Protein AF-A0A329RQ04-F1 (afdb_monomer)

pLDDT: mean 81.31, std 14.73, range [37.09, 96.94]

Secondary structure (DSSP, 8-state):
--HHHHHHHHHHHHHHS-TTSPSSEEEEE---GGG--HHHHHHHHHTTEEEEEPPS-HHHH-HIIIIIHHHHHHHHHHHHHHHHHH-TTT-----HHHHHHHHHHHHHHT-THHHHHHHHHHTTTTTT-HHHHHHHHHHHHHHHHHHHTTSS--

Mean predicted aligned error: 9.21 Å

Structure (mmCIF, N/CA/C/O backbone):
data_AF-A0A329RQ04-F1
#
_entry.id   AF-A0A329RQ04-F1
#
loop_
_atom_site.group_PDB
_atom_site.id
_atom_site.type_symbol
_atom_site.label_atom_id
_atom_site.label_alt_id
_atom_site.label_comp_id
_atom_site.label_asym_id
_atom_site.label_entity_id
_atom_site.label_seq_id
_atom_site.pdbx_PDB_ins_code
_atom_site.Cartn_x
_atom_site.Cartn_y
_atom_site.Cartn_z
_atom_site.occupancy
_atom_site.B_iso_or_equiv
_atom_site.auth_seq_id
_atom_site.auth_comp_id
_atom_site.auth_asym_id
_atom_site.auth_atom_id
_atom_site.pdbx_PDB_model_num
ATOM 1 N N . MET A 1 1 ? 6.450 -11.480 2.198 1.00 73.19 1 MET A N 1
ATOM 2 C CA . MET A 1 1 ? 6.576 -10.714 3.457 1.00 73.19 1 MET A CA 1
ATOM 3 C C . MET A 1 1 ? 6.328 -11.678 4.607 1.00 73.19 1 MET A C 1
ATOM 5 O O . MET A 1 1 ? 5.395 -12.460 4.494 1.00 73.19 1 MET A O 1
ATOM 9 N N . ASN A 1 2 ? 7.174 -11.688 5.639 1.00 87.31 2 ASN A N 1
ATOM 10 C CA . ASN A 1 2 ? 6.945 -12.479 6.858 1.00 87.31 2 ASN A CA 1
ATOM 11 C C . ASN A 1 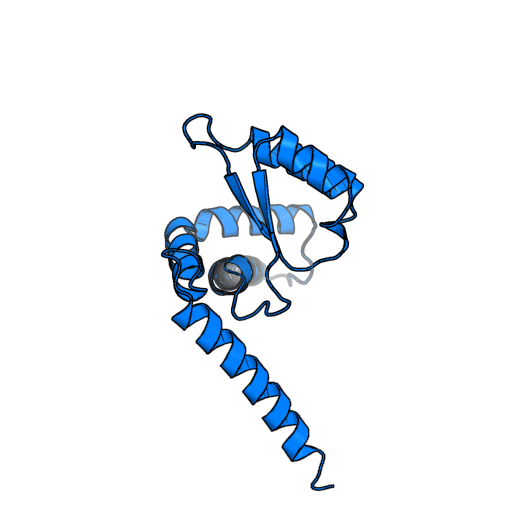2 ? 6.266 -11.602 7.931 1.00 87.31 2 ASN A C 1
ATOM 13 O O . ASN A 1 2 ? 6.105 -10.400 7.725 1.00 87.31 2 ASN A O 1
ATOM 17 N N . SER A 1 3 ? 5.875 -12.183 9.068 1.00 83.12 3 SER A N 1
ATOM 18 C CA . SER A 1 3 ? 5.146 -11.445 10.110 1.00 83.12 3 SER A CA 1
ATOM 19 C C . SER A 1 3 ? 5.955 -10.310 10.746 1.00 83.12 3 SER A C 1
ATOM 21 O O . SER A 1 3 ? 5.395 -9.247 10.969 1.00 83.12 3 SER A O 1
ATOM 23 N N . ALA A 1 4 ? 7.267 -10.475 10.954 1.00 87.44 4 ALA A N 1
ATOM 24 C CA . ALA A 1 4 ? 8.109 -9.416 11.523 1.00 87.44 4 ALA A CA 1
ATOM 25 C C . ALA A 1 4 ? 8.157 -8.171 10.620 1.00 87.44 4 ALA A C 1
ATOM 27 O O . ALA A 1 4 ? 7.925 -7.055 11.074 1.00 87.44 4 ALA A O 1
ATOM 28 N N . LEU A 1 5 ? 8.356 -8.372 9.314 1.00 90.44 5 LEU A N 1
ATOM 29 C CA . LEU A 1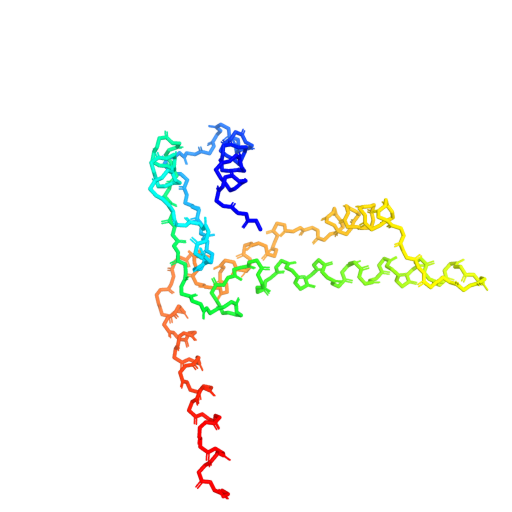 5 ? 8.322 -7.278 8.342 1.00 90.44 5 LEU A CA 1
ATOM 30 C C . LEU A 1 5 ? 6.931 -6.642 8.238 1.00 90.44 5 LEU A C 1
ATOM 32 O O . LEU A 1 5 ? 6.823 -5.444 7.991 1.00 90.44 5 LEU A O 1
ATOM 36 N N . PHE A 1 6 ? 5.863 -7.424 8.426 1.00 90.56 6 PHE A N 1
ATOM 37 C CA . PHE A 1 6 ? 4.509 -6.877 8.447 1.00 90.56 6 PHE A CA 1
ATOM 38 C C . PHE A 1 6 ? 4.253 -6.002 9.679 1.00 90.56 6 PHE A C 1
ATOM 40 O O . PHE A 1 6 ? 3.610 -4.963 9.554 1.00 90.56 6 PHE A O 1
ATOM 47 N N . GLU A 1 7 ? 4.776 -6.379 10.849 1.00 91.69 7 GLU A N 1
ATOM 48 C CA . GLU A 1 7 ? 4.700 -5.565 12.069 1.00 91.69 7 GLU A CA 1
ATOM 49 C C . GLU A 1 7 ? 5.390 -4.206 11.871 1.00 91.69 7 GLU A C 1
ATOM 51 O O . GLU A 1 7 ? 4.787 -3.163 12.139 1.00 91.69 7 GLU A O 1
ATOM 56 N N . GLU A 1 8 ? 6.611 -4.201 11.330 1.00 93.19 8 GLU A N 1
ATOM 57 C CA . GLU A 1 8 ? 7.339 -2.967 10.996 1.00 93.19 8 GLU A CA 1
ATOM 58 C C . GLU A 1 8 ? 6.573 -2.118 9.974 1.00 93.19 8 GLU A C 1
ATOM 60 O O . GLU A 1 8 ? 6.381 -0.910 10.155 1.00 93.19 8 GLU A O 1
ATOM 65 N N . TRP A 1 9 ? 6.067 -2.759 8.919 1.00 94.50 9 TRP A N 1
ATOM 66 C CA . TRP A 1 9 ? 5.268 -2.081 7.908 1.00 94.50 9 TRP A CA 1
ATOM 67 C C . TRP A 1 9 ? 3.981 -1.481 8.490 1.00 94.50 9 TRP A C 1
ATOM 69 O O . TRP A 1 9 ? 3.612 -0.370 8.113 1.00 94.50 9 TRP A O 1
ATOM 79 N N . LEU A 1 10 ? 3.311 -2.155 9.430 1.00 94.19 10 LEU A N 1
ATOM 80 C CA . LEU A 1 10 ? 2.076 -1.663 10.045 1.00 94.19 10 LEU A CA 1
ATOM 81 C C . LEU A 1 10 ? 2.324 -0.394 10.876 1.00 94.19 10 LEU A C 1
ATOM 83 O O . LEU A 1 10 ? 1.500 0.526 10.856 1.00 94.19 10 LEU A O 1
ATOM 87 N N . GLN A 1 11 ? 3.471 -0.311 11.559 1.00 95.19 11 GLN A N 1
ATOM 88 C CA . GLN A 1 11 ? 3.895 0.910 12.254 1.00 95.19 11 GLN A CA 1
ATOM 89 C C . GLN A 1 11 ? 4.146 2.048 11.266 1.00 95.19 11 GLN A C 1
ATOM 91 O O . GLN A 1 11 ? 3.610 3.146 11.442 1.00 95.19 11 GLN A O 1
ATOM 96 N N . TYR A 1 12 ? 4.908 1.774 10.205 1.00 96.12 12 TYR A N 1
ATOM 97 C CA . TYR A 1 12 ? 5.182 2.751 9.154 1.00 96.12 12 TYR A CA 1
ATOM 98 C C . TYR A 1 12 ? 3.887 3.251 8.495 1.00 96.12 12 TYR A C 1
ATOM 100 O O . TYR A 1 12 ? 3.667 4.457 8.369 1.00 96.12 12 TYR A O 1
ATOM 108 N N . PHE A 1 13 ? 2.980 2.334 8.154 1.00 95.44 13 PHE A N 1
ATOM 109 C CA . PHE A 1 13 ? 1.661 2.651 7.618 1.00 95.44 13 PHE A CA 1
ATOM 110 C C . PHE A 1 13 ? 0.902 3.592 8.556 1.00 95.44 13 PHE A C 1
ATOM 112 O O . PHE A 1 13 ? 0.455 4.656 8.124 1.00 95.44 13 PHE A O 1
ATOM 119 N N . ALA A 1 14 ? 0.812 3.258 9.846 1.00 95.38 14 ALA A N 1
ATOM 120 C CA . ALA A 1 14 ? 0.091 4.069 10.821 1.00 95.38 14 ALA A CA 1
ATOM 121 C C . ALA A 1 14 ? 0.649 5.495 10.955 1.00 95.38 14 ALA A C 1
ATOM 123 O O . ALA A 1 14 ? -0.141 6.411 11.201 1.00 95.38 14 ALA A O 1
ATOM 124 N N . GLN A 1 15 ? 1.966 5.670 10.803 1.00 94.88 15 GLN A N 1
ATOM 125 C CA . GLN A 1 15 ? 2.653 6.968 10.828 1.00 94.88 15 GLN A CA 1
ATOM 126 C C . GLN A 1 15 ? 2.476 7.760 9.524 1.00 94.88 15 GLN A C 1
ATOM 128 O O . GLN A 1 15 ? 2.429 8.987 9.555 1.00 94.88 15 GLN A O 1
ATOM 133 N N . SER A 1 16 ? 2.350 7.073 8.386 1.00 95.38 16 SER A N 1
ATOM 134 C CA . SER A 1 16 ? 2.175 7.703 7.069 1.00 95.38 16 SER A CA 1
ATOM 135 C C . SER A 1 16 ? 0.781 8.305 6.845 1.00 95.38 16 SER A C 1
ATOM 137 O O . SER A 1 16 ? 0.603 9.168 5.984 1.00 95.38 16 SER A O 1
ATOM 139 N N . VAL A 1 17 ? -0.222 7.862 7.611 1.00 94.75 17 VAL A N 1
ATOM 140 C CA . VAL A 1 17 ? -1.592 8.379 7.517 1.00 94.75 17 VAL A CA 1
ATOM 141 C C . VAL A 1 17 ? -1.673 9.765 8.158 1.00 94.75 17 VAL A C 1
ATOM 143 O O . VAL A 1 17 ? -1.297 9.950 9.315 1.00 94.75 17 VAL A O 1
ATOM 146 N N . LEU A 1 18 ? -2.220 10.733 7.413 1.00 94.56 18 LEU A N 1
ATOM 147 C CA . LEU A 1 18 ? -2.393 12.113 7.870 1.00 94.56 18 LEU A CA 1
ATOM 148 C C . LEU A 1 18 ? -3.145 12.177 9.207 1.00 94.56 18 LEU A C 1
ATOM 150 O O . LEU A 1 18 ? -4.161 11.509 9.404 1.00 94.56 18 LEU A O 1
ATOM 154 N N . THR A 1 19 ? -2.694 13.058 10.098 1.00 91.00 19 THR A N 1
ATOM 155 C CA . THR A 1 19 ? -3.286 13.260 11.433 1.00 91.00 19 THR A CA 1
ATOM 156 C C . THR A 1 19 ? -4.739 13.742 11.396 1.00 91.00 19 THR A C 1
ATOM 158 O O . THR A 1 19 ? -5.460 13.583 12.379 1.00 91.00 19 THR A O 1
ATOM 161 N N . SER A 1 20 ? -5.191 14.293 10.265 1.00 95.62 20 SER A N 1
ATOM 162 C CA . SER A 1 20 ? -6.580 14.698 10.022 1.00 95.62 20 SER A CA 1
ATOM 163 C C . SER A 1 20 ? -7.545 13.520 9.830 1.00 95.62 20 SER A C 1
ATOM 165 O O . SER A 1 20 ? -8.756 13.695 9.983 1.00 95.62 20 SER A O 1
ATOM 167 N N . VAL A 1 21 ? -7.045 12.319 9.515 1.00 95.25 21 VAL A N 1
ATOM 168 C CA . VAL A 1 21 ? -7.876 11.119 9.362 1.00 95.25 21 VAL A CA 1
ATOM 169 C C . VAL A 1 21 ? -8.284 10.607 10.742 1.00 95.25 21 VAL A C 1
ATOM 171 O O . VAL A 1 21 ? -7.450 10.246 11.575 1.00 95.25 21 VAL A O 1
ATOM 174 N N . LYS A 1 22 ? -9.597 10.559 10.993 1.00 94.94 22 LYS A N 1
ATOM 175 C CA . LYS A 1 22 ? -10.145 10.063 12.260 1.00 94.94 22 LYS A CA 1
ATOM 176 C C . LYS A 1 22 ? -9.854 8.571 12.422 1.00 94.94 22 LYS A C 1
ATOM 178 O O . LYS A 1 22 ? -10.011 7.790 11.491 1.00 94.94 22 LYS A O 1
ATOM 183 N N . ARG A 1 23 ? -9.470 8.187 13.639 1.00 93.81 23 ARG A N 1
ATOM 184 C CA . ARG A 1 23 ? -9.268 6.791 14.050 1.00 93.81 23 ARG A CA 1
ATOM 185 C C . ARG A 1 23 ? -10.533 6.253 14.749 1.00 93.81 23 ARG A C 1
ATOM 187 O O . ARG A 1 23 ? -11.221 7.055 15.385 1.00 93.81 23 ARG A O 1
ATOM 194 N N . PRO A 1 24 ? -10.819 4.936 14.704 1.00 95.25 24 PRO A N 1
ATOM 195 C CA . PRO A 1 24 ? -9.949 3.870 14.202 1.00 95.25 24 PRO A CA 1
ATOM 196 C C . PRO A 1 24 ? -9.835 3.833 12.673 1.00 95.25 24 PRO A C 1
ATOM 198 O O . PRO A 1 24 ? -10.789 4.145 11.968 1.00 95.25 24 PRO A O 1
ATOM 201 N N . LEU A 1 25 ? -8.657 3.453 12.170 1.00 95.81 25 LEU A N 1
ATOM 202 C CA . LEU A 1 25 ? -8.469 3.148 10.748 1.00 95.81 25 LEU A CA 1
ATOM 203 C C . LEU A 1 25 ? -9.017 1.751 10.461 1.00 95.81 25 LEU A C 1
ATOM 205 O O . LEU A 1 25 ? -8.843 0.858 11.283 1.00 95.81 25 LEU A O 1
ATOM 209 N N . VAL A 1 26 ? -9.619 1.539 9.294 1.00 92.88 26 VAL A N 1
ATOM 210 C CA . VAL A 1 26 ? -10.015 0.200 8.836 1.00 92.88 26 VAL A CA 1
ATOM 211 C C . VAL A 1 26 ? -9.011 -0.261 7.788 1.00 92.88 26 VAL A C 1
ATOM 213 O O . VAL A 1 26 ? -8.912 0.342 6.720 1.00 92.88 26 VAL A O 1
ATOM 216 N N . LEU A 1 27 ? -8.257 -1.315 8.099 1.00 92.19 27 LEU A N 1
ATOM 217 C CA . LEU A 1 27 ? -7.284 -1.919 7.196 1.00 92.19 27 LEU A CA 1
ATOM 218 C C . LEU A 1 27 ? -7.836 -3.248 6.677 1.00 92.19 27 LEU A C 1
ATOM 220 O O . LEU A 1 27 ? -7.998 -4.205 7.431 1.00 92.19 27 LEU A O 1
ATOM 224 N N . ILE A 1 28 ? -8.131 -3.286 5.380 1.00 88.75 28 ILE A N 1
ATOM 225 C CA . ILE A 1 28 ? -8.680 -4.459 4.700 1.00 88.75 28 ILE A CA 1
ATOM 226 C C . ILE A 1 28 ? -7.526 -5.256 4.091 1.00 88.75 28 ILE A C 1
ATOM 228 O O . ILE A 1 28 ? -6.769 -4.720 3.281 1.00 88.75 28 ILE A O 1
ATOM 232 N N . LEU A 1 29 ? -7.398 -6.522 4.477 1.00 86.00 29 LEU A N 1
ATOM 233 C CA . LEU A 1 29 ? -6.303 -7.412 4.092 1.00 86.00 29 LEU A CA 1
ATOM 234 C C . LEU A 1 29 ? -6.837 -8.663 3.392 1.00 86.00 29 LEU A C 1
ATOM 236 O O . LEU A 1 29 ? -7.995 -9.057 3.566 1.00 86.00 29 LEU A O 1
ATOM 240 N N . ASP A 1 30 ? -5.978 -9.302 2.603 1.00 80.81 30 ASP A N 1
ATOM 241 C CA . ASP A 1 30 ? -6.227 -10.663 2.143 1.00 80.81 30 ASP A CA 1
ATOM 242 C C . ASP A 1 30 ? -6.080 -11.665 3.304 1.00 80.81 30 ASP A C 1
ATOM 244 O O . ASP A 1 30 ? -5.487 -11.366 4.343 1.00 80.81 30 ASP A O 1
ATOM 248 N N . GLY A 1 31 ? -6.629 -12.870 3.140 1.00 69.88 31 GLY A N 1
ATOM 249 C CA . GLY A 1 31 ? -6.540 -13.949 4.129 1.00 69.88 31 GLY A CA 1
ATOM 250 C C . GLY A 1 31 ? -5.148 -14.584 4.255 1.00 69.88 31 GLY A C 1
ATOM 251 O O . GLY A 1 31 ? -5.051 -15.756 4.617 1.00 69.88 31 GLY A O 1
ATOM 252 N N . CYS A 1 32 ? -4.070 -13.869 3.913 1.00 75.62 32 CYS A N 1
ATOM 253 C CA . CYS A 1 32 ? -2.710 -14.386 3.999 1.00 75.62 32 CYS A CA 1
ATOM 254 C C . CYS A 1 32 ? -2.303 -14.628 5.462 1.00 75.62 32 CYS A C 1
ATOM 256 O O . CYS A 1 32 ? -2.385 -13.735 6.306 1.00 75.62 32 CYS A O 1
ATOM 258 N N . ALA A 1 33 ? -1.807 -15.835 5.753 1.00 66.06 33 ALA A N 1
ATOM 259 C CA . ALA A 1 33 ? -1.506 -16.289 7.112 1.00 66.06 33 ALA A CA 1
ATOM 260 C C . ALA A 1 33 ? -0.477 -15.412 7.852 1.00 66.06 33 ALA A C 1
ATOM 262 O O . ALA A 1 33 ? -0.528 -15.301 9.073 1.00 66.06 33 ALA A O 1
ATOM 263 N N . PHE A 1 34 ? 0.432 -14.738 7.136 1.00 72.44 34 PHE A N 1
ATOM 264 C CA . PHE A 1 34 ? 1.453 -13.881 7.756 1.00 72.44 34 PHE A CA 1
ATOM 265 C C . PHE A 1 34 ? 0.896 -12.601 8.383 1.00 72.44 34 PHE A C 1
ATOM 267 O O . PHE A 1 34 ? 1.570 -12.007 9.227 1.00 72.44 34 PHE A O 1
ATOM 274 N N . HIS A 1 35 ? -0.321 -12.201 8.009 1.00 72.25 35 HIS A N 1
ATOM 275 C CA . HIS A 1 35 ? -1.038 -11.082 8.616 1.00 72.25 35 HIS A CA 1
ATOM 276 C C . HIS A 1 35 ? -1.719 -11.457 9.942 1.00 72.25 35 HIS A C 1
ATOM 278 O O . HIS A 1 35 ? -2.341 -10.604 10.574 1.00 72.25 35 HIS A O 1
ATOM 284 N N . TYR A 1 36 ? -1.623 -12.721 10.363 1.00 75.88 36 TYR A N 1
ATOM 285 C CA . TYR A 1 36 ? -2.295 -13.236 11.545 1.00 75.88 36 TYR A CA 1
ATOM 286 C C . TYR A 1 36 ? -1.276 -13.752 12.567 1.00 75.88 36 TYR A C 1
ATOM 288 O O . TYR A 1 36 ? -0.852 -14.906 12.544 1.00 75.88 36 TYR A O 1
ATOM 296 N N . SER A 1 37 ? -0.875 -12.872 13.482 1.00 83.56 37 SER A N 1
ATOM 297 C CA . SER A 1 37 ? -0.138 -13.226 14.696 1.00 83.56 37 SER A CA 1
ATOM 298 C C . SER A 1 37 ? -0.700 -12.432 15.875 1.00 83.56 37 SER A C 1
ATOM 300 O O . SER A 1 37 ? -1.275 -11.359 15.687 1.00 83.56 37 SER A O 1
ATOM 302 N N . THR A 1 38 ? -0.528 -12.934 17.099 1.00 87.06 38 THR A N 1
ATOM 303 C CA . THR A 1 38 ? -0.939 -12.209 18.315 1.00 87.06 38 THR A CA 1
ATOM 304 C C . THR A 1 38 ? -0.300 -10.824 18.373 1.00 87.06 38 THR A C 1
ATOM 306 O O . THR A 1 38 ? -0.994 -9.833 18.570 1.00 87.06 38 THR A O 1
ATOM 309 N N . LYS A 1 39 ? 0.995 -10.738 18.050 1.00 90.38 39 LYS A N 1
ATOM 310 C CA . LYS A 1 39 ? 1.744 -9.477 17.983 1.00 90.38 39 LYS A CA 1
ATOM 311 C C . LYS A 1 39 ? 1.139 -8.474 17.004 1.00 90.38 39 LYS A C 1
ATOM 313 O O . LYS A 1 39 ? 1.023 -7.299 17.334 1.00 90.38 39 LYS A O 1
ATOM 318 N N . VAL A 1 40 ? 0.734 -8.928 15.818 1.00 90.81 40 VAL A N 1
ATOM 319 C CA . VAL A 1 40 ? 0.107 -8.070 14.803 1.00 90.81 40 VAL A CA 1
ATOM 320 C C . VAL A 1 40 ? -1.243 -7.543 15.287 1.00 90.81 40 VAL A C 1
ATOM 322 O O . VAL A 1 40 ? -1.534 -6.361 15.106 1.00 90.81 40 VAL A O 1
ATOM 325 N N . VAL A 1 41 ? -2.056 -8.392 15.922 1.00 91.38 41 VAL A N 1
ATOM 326 C CA . VAL A 1 41 ? -3.366 -7.998 16.463 1.00 91.38 41 VAL A CA 1
ATOM 327 C C . VAL A 1 41 ? -3.206 -6.987 17.602 1.00 91.38 41 VAL A C 1
ATOM 329 O O . VAL A 1 41 ? -3.861 -5.943 17.579 1.00 91.38 41 VAL A O 1
ATOM 332 N N . ASP A 1 42 ? -2.294 -7.243 18.541 1.00 94.50 42 ASP A N 1
ATOM 333 C CA . ASP A 1 42 ? -2.013 -6.344 19.667 1.00 94.50 42 ASP A CA 1
ATOM 334 C C . ASP A 1 42 ? -1.483 -4.990 19.176 1.00 94.50 42 ASP A C 1
ATOM 336 O O . ASP A 1 42 ? -1.931 -3.924 19.612 1.00 94.50 42 ASP A O 1
ATOM 340 N N . LEU A 1 43 ? -0.562 -5.013 18.210 1.00 95.19 43 LEU A N 1
ATOM 341 C CA . LEU A 1 43 ? -0.018 -3.810 17.593 1.00 95.19 43 LEU A CA 1
ATOM 342 C C . LEU A 1 43 ? -1.103 -3.005 16.864 1.00 95.19 43 LEU A C 1
ATOM 344 O O . LEU A 1 43 ? -1.179 -1.786 17.035 1.00 95.19 43 LEU A O 1
ATOM 348 N N . ALA A 1 44 ? -1.964 -3.662 16.085 1.00 94.94 44 ALA A N 1
ATOM 349 C CA . ALA A 1 44 ? -3.075 -3.004 15.403 1.00 94.94 44 ALA A CA 1
ATOM 350 C C . ALA A 1 44 ? -4.038 -2.343 16.403 1.00 94.94 44 ALA A C 1
ATOM 352 O O . ALA A 1 44 ? -4.411 -1.181 16.214 1.00 94.94 44 ALA A O 1
ATOM 353 N N . ALA A 1 45 ? -4.374 -3.032 17.498 1.00 95.50 45 ALA A N 1
ATOM 354 C CA . ALA A 1 45 ? -5.211 -2.487 18.564 1.00 95.50 45 ALA A CA 1
ATOM 355 C C . ALA A 1 45 ? -4.583 -1.229 19.191 1.00 95.50 45 ALA A C 1
ATOM 357 O O . ALA A 1 45 ? -5.241 -0.185 19.264 1.00 95.50 45 ALA A O 1
ATOM 358 N N . ASN A 1 46 ? -3.292 -1.283 19.535 1.00 96.62 46 ASN A N 1
ATOM 359 C CA . ASN A 1 46 ? -2.544 -0.146 20.085 1.00 96.62 46 ASN A CA 1
ATOM 360 C C . ASN A 1 46 ? -2.507 1.057 19.125 1.00 96.62 46 ASN A C 1
ATOM 362 O O . ASN A 1 46 ? -2.633 2.208 19.545 1.00 96.62 46 ASN A O 1
ATOM 366 N N . LEU A 1 47 ? -2.398 0.804 17.818 1.00 96.12 47 LEU A N 1
ATOM 367 C CA . LEU A 1 47 ? -2.397 1.838 16.776 1.00 96.12 47 LEU A CA 1
ATOM 368 C C . LEU A 1 47 ? -3.809 2.333 16.398 1.00 96.12 47 LEU A C 1
ATOM 370 O O . LEU A 1 47 ? -3.947 3.225 15.548 1.00 96.12 47 LEU A O 1
ATOM 374 N N . ARG A 1 48 ? -4.862 1.793 17.027 1.00 96.94 48 ARG A N 1
ATOM 375 C CA . ARG A 1 48 ? -6.277 2.013 16.680 1.00 96.94 48 ARG A CA 1
ATOM 376 C C . ARG A 1 48 ? -6.557 1.698 15.207 1.00 96.94 48 ARG A C 1
ATOM 378 O O . ARG A 1 48 ? -7.108 2.525 14.477 1.00 96.94 48 ARG A O 1
ATOM 385 N N . ILE A 1 49 ? -6.144 0.509 14.779 1.00 96.44 49 ILE A N 1
ATOM 386 C CA . ILE A 1 49 ? -6.382 -0.057 13.451 1.00 96.44 49 ILE A CA 1
ATOM 387 C C . ILE A 1 49 ? -7.256 -1.303 13.604 1.00 96.44 49 ILE A C 1
ATOM 389 O O . ILE A 1 49 ? -6.904 -2.247 14.304 1.00 96.44 49 ILE A O 1
ATOM 393 N N . MET A 1 50 ? -8.398 -1.309 12.927 1.00 94.75 50 MET A N 1
ATOM 394 C CA . MET A 1 50 ? -9.278 -2.461 12.796 1.00 94.75 50 MET A CA 1
ATOM 395 C C . MET A 1 50 ? -8.855 -3.273 11.573 1.00 94.75 50 MET A C 1
ATOM 397 O O . MET A 1 50 ? -8.941 -2.785 10.446 1.00 94.75 50 MET A O 1
ATOM 401 N N . LEU A 1 51 ? -8.402 -4.505 11.801 1.00 91.62 51 LEU A N 1
ATOM 402 C CA . LEU A 1 51 ? -8.046 -5.439 10.735 1.00 91.62 51 LEU A CA 1
ATOM 403 C C . LEU A 1 51 ? -9.302 -6.157 10.236 1.00 91.62 51 LEU A C 1
ATOM 405 O O . LEU A 1 51 ? -10.027 -6.769 11.020 1.00 91.62 51 LEU A O 1
ATOM 409 N N . VAL A 1 52 ? -9.548 -6.097 8.930 1.00 88.75 52 VAL A N 1
ATOM 410 C CA . VAL A 1 52 ? -10.647 -6.805 8.266 1.00 88.75 52 VAL A CA 1
ATOM 411 C C . VAL A 1 52 ? -10.053 -7.750 7.234 1.00 88.75 52 VAL A C 1
ATOM 413 O O . VAL A 1 52 ? -9.509 -7.314 6.224 1.00 88.75 52 VAL A O 1
ATOM 416 N N . PHE A 1 53 ? -10.172 -9.050 7.480 1.00 85.31 53 PHE A N 1
ATOM 417 C CA . PHE A 1 53 ? -9.681 -10.079 6.570 1.00 85.31 53 PHE A CA 1
ATOM 418 C C . PHE A 1 53 ? -10.779 -10.490 5.599 1.00 85.31 53 PHE A C 1
ATOM 420 O O . PHE A 1 53 ? -11.849 -10.952 6.003 1.00 85.31 53 PHE A O 1
ATOM 427 N N . LEU A 1 54 ? -10.515 -10.318 4.309 1.00 81.38 54 LEU A N 1
ATOM 428 C CA . LEU A 1 54 ? -11.413 -10.790 3.267 1.00 81.38 54 LEU A CA 1
ATOM 429 C C . LEU A 1 54 ? -11.201 -12.289 3.025 1.00 81.38 54 LEU A C 1
ATOM 431 O O . LEU A 1 54 ? -10.068 -12.770 3.110 1.00 81.38 54 LEU A O 1
ATOM 435 N N . PRO A 1 55 ? -12.261 -13.037 2.669 1.00 73.88 55 PRO A N 1
ATOM 436 C CA . PRO A 1 55 ? -12.096 -14.411 2.218 1.00 73.88 55 PRO A CA 1
ATOM 437 C C . PRO A 1 55 ? -11.223 -14.447 0.954 1.00 73.88 55 PRO A C 1
ATOM 439 O O . PRO A 1 55 ? -11.125 -13.453 0.227 1.00 73.88 55 PRO A O 1
ATOM 442 N N . ASN A 1 56 ? -10.619 -15.603 0.669 1.00 68.44 56 ASN A N 1
ATOM 443 C CA . ASN A 1 56 ? -9.763 -15.818 -0.501 1.00 68.44 56 ASN A CA 1
ATOM 444 C C . ASN A 1 56 ? -10.579 -15.764 -1.810 1.00 68.44 56 ASN A C 1
ATOM 446 O O . ASN A 1 56 ? -10.919 -16.782 -2.402 1.00 68.44 56 ASN A O 1
ATOM 450 N N . ALA A 1 57 ? -10.919 -14.549 -2.240 1.00 67.12 57 ALA A N 1
ATOM 451 C CA . ALA A 1 57 ? -11.652 -14.217 -3.458 1.00 67.12 57 ALA A CA 1
ATOM 452 C C . ALA A 1 57 ? -11.011 -12.979 -4.108 1.00 67.12 57 ALA A C 1
ATOM 454 O O . ALA A 1 57 ? -11.638 -11.932 -4.298 1.00 67.12 57 ALA A O 1
ATOM 455 N N . THR A 1 58 ? -9.717 -13.110 -4.405 1.00 65.38 58 THR A N 1
ATOM 456 C CA . THR A 1 58 ? -8.802 -12.061 -4.879 1.00 65.38 58 THR A CA 1
ATOM 457 C C . THR A 1 58 ? -9.360 -11.244 -6.045 1.00 65.38 58 THR A C 1
ATOM 459 O O . THR A 1 58 ? -9.217 -10.026 -6.067 1.00 65.38 58 THR A O 1
ATOM 462 N N . HIS A 1 59 ? -10.051 -11.887 -6.987 1.00 64.62 59 HIS A N 1
ATOM 463 C CA . HIS A 1 59 ? -10.588 -11.239 -8.189 1.00 64.62 59 HIS A CA 1
ATOM 464 C C . HIS A 1 59 ? -11.918 -10.507 -7.983 1.00 64.62 59 HIS A C 1
ATOM 466 O O . HIS A 1 59 ? -12.387 -9.842 -8.901 1.00 64.62 59 HIS A O 1
ATOM 472 N N . LEU A 1 60 ? -12.538 -10.643 -6.810 1.00 66.44 60 LEU A N 1
ATOM 473 C CA . LEU A 1 60 ? -13.903 -10.176 -6.572 1.00 66.44 60 LEU A CA 1
ATOM 474 C C . LEU A 1 60 ? -13.979 -9.149 -5.452 1.00 66.44 60 LEU A C 1
ATOM 476 O O . LEU A 1 60 ? -14.654 -8.135 -5.591 1.00 66.44 60 LEU A O 1
ATOM 480 N N . LEU A 1 61 ? -13.280 -9.414 -4.348 1.00 72.56 61 LEU A N 1
ATOM 481 C CA . LEU A 1 61 ? -13.436 -8.639 -3.121 1.00 72.56 61 LEU A CA 1
ATOM 482 C C . LEU A 1 61 ? -12.236 -7.753 -2.801 1.00 72.56 61 LEU A C 1
ATOM 484 O O . LEU A 1 61 ? -12.335 -6.955 -1.879 1.00 72.56 61 LEU A O 1
ATOM 488 N N . GLN A 1 62 ? -11.119 -7.863 -3.527 1.00 81.06 62 GLN A N 1
ATOM 489 C CA . GLN A 1 62 ? -9.905 -7.100 -3.227 1.00 81.06 62 GLN A CA 1
ATOM 490 C C . GLN A 1 62 ? -9.753 -5.900 -4.178 1.00 81.06 62 GLN A C 1
ATOM 492 O O . GLN A 1 62 ? -9.339 -6.085 -5.328 1.00 81.06 62 GLN A O 1
ATOM 497 N N . PRO A 1 63 ? -10.001 -4.654 -3.717 1.00 80.81 63 PRO A N 1
ATOM 498 C CA . PRO A 1 63 ? -9.977 -3.457 -4.570 1.00 80.81 63 PRO A CA 1
ATOM 499 C C . PRO A 1 63 ? -8.647 -3.244 -5.288 1.00 80.81 63 PRO A C 1
ATOM 501 O O . PRO A 1 63 ? -8.605 -2.764 -6.422 1.00 80.81 63 PRO A O 1
ATOM 504 N N . LEU A 1 64 ? -7.556 -3.636 -4.626 1.00 81.94 64 LEU A N 1
ATOM 505 C CA . LEU A 1 64 ? -6.207 -3.545 -5.160 1.00 81.94 64 LEU A CA 1
ATOM 506 C C . LEU A 1 64 ? -6.059 -4.381 -6.441 1.00 81.94 64 LEU A C 1
ATOM 508 O O . LEU A 1 64 ? -5.529 -3.893 -7.437 1.00 81.94 64 LEU A O 1
ATOM 512 N N . ASN A 1 65 ? -6.608 -5.596 -6.451 1.00 80.00 65 ASN A N 1
ATOM 513 C CA . ASN A 1 65 ? -6.598 -6.475 -7.617 1.00 80.00 65 ASN A CA 1
ATOM 514 C C . ASN A 1 65 ? -7.629 -6.059 -8.673 1.00 80.00 65 ASN A C 1
ATOM 516 O O . ASN A 1 65 ? -7.311 -6.075 -9.860 1.00 80.00 65 ASN A O 1
ATOM 520 N N . VAL A 1 66 ? -8.830 -5.648 -8.251 1.00 76.19 66 VAL A N 1
ATOM 521 C CA . VAL A 1 66 ? -9.935 -5.300 -9.163 1.00 76.19 66 VAL A CA 1
ATOM 522 C C . VAL A 1 66 ? -9.655 -4.030 -9.970 1.00 76.19 66 VAL A C 1
ATOM 524 O O . VAL A 1 66 ? -9.980 -3.983 -11.153 1.00 76.19 66 VAL A O 1
ATOM 527 N N . ALA A 1 67 ? -9.060 -2.998 -9.365 1.00 78.12 67 ALA A N 1
ATOM 528 C CA . ALA A 1 67 ? -8.977 -1.684 -10.011 1.00 78.12 67 ALA A CA 1
ATOM 529 C C . ALA A 1 67 ? -7.566 -1.091 -10.097 1.00 78.12 67 ALA A C 1
ATOM 531 O O . ALA A 1 67 ? -7.254 -0.380 -11.053 1.00 78.12 67 ALA A O 1
ATOM 532 N N . VAL A 1 68 ? -6.700 -1.353 -9.117 1.00 82.25 68 VAL A N 1
ATOM 533 C CA . VAL A 1 68 ? -5.416 -0.641 -9.011 1.00 82.25 68 VAL A CA 1
ATOM 534 C C . VAL A 1 68 ? -4.313 -1.356 -9.793 1.00 82.25 68 VAL A C 1
ATOM 536 O O . VAL A 1 68 ? -3.638 -0.735 -10.616 1.00 82.25 68 VAL A O 1
ATOM 539 N N . PHE A 1 69 ? -4.145 -2.665 -9.596 1.00 84.31 69 PHE A N 1
ATOM 540 C CA . PHE A 1 69 ? -3.070 -3.425 -10.233 1.00 84.31 69 PHE A CA 1
ATOM 541 C C . PHE A 1 69 ? -3.239 -3.578 -11.737 1.00 84.31 69 PHE A C 1
ATOM 543 O O . PHE A 1 69 ? -2.238 -3.539 -12.445 1.00 84.31 69 PHE A O 1
ATOM 550 N N . ALA A 1 70 ? -4.465 -3.716 -12.244 1.00 82.88 70 ALA A N 1
ATOM 551 C CA . ALA A 1 70 ? -4.694 -3.783 -13.686 1.00 82.88 70 ALA A CA 1
ATOM 552 C C . ALA A 1 70 ? -4.173 -2.516 -14.385 1.00 82.88 70 ALA A C 1
ATOM 554 O O . ALA A 1 70 ? -3.390 -2.601 -15.330 1.00 82.88 70 ALA A O 1
ATOM 555 N N . LYS A 1 71 ? -4.528 -1.337 -13.860 1.00 85.06 71 LYS A N 1
ATOM 556 C CA . LYS A 1 71 ? -4.089 -0.062 -14.431 1.00 85.06 71 LYS A CA 1
ATOM 557 C C . LYS A 1 71 ? -2.587 0.155 -14.286 1.00 85.06 71 LYS A C 1
ATOM 559 O O . LYS A 1 71 ? -1.945 0.573 -15.243 1.00 85.06 71 LYS A O 1
ATOM 564 N N . LEU A 1 72 ? -2.031 -0.163 -13.115 1.00 89.50 72 LEU A N 1
ATOM 565 C CA . LEU A 1 72 ? -0.594 -0.040 -12.886 1.00 89.50 72 LEU A CA 1
ATOM 566 C C . LEU A 1 72 ? 0.196 -0.942 -13.841 1.00 89.50 72 LEU A C 1
ATOM 568 O O . LEU A 1 72 ? 1.137 -0.473 -14.468 1.00 89.50 72 LEU A O 1
ATOM 572 N N . LYS A 1 73 ? -0.216 -2.207 -14.001 1.00 89.31 73 LYS A N 1
ATOM 573 C CA . LYS A 1 73 ? 0.417 -3.156 -14.931 1.00 89.31 73 LYS A CA 1
ATOM 574 C C . LYS A 1 73 ? 0.360 -2.660 -16.370 1.00 89.31 73 LYS A C 1
ATOM 576 O O . LYS A 1 73 ? 1.368 -2.741 -17.059 1.00 89.31 73 LYS A O 1
ATOM 581 N N . ASN A 1 74 ? -0.782 -2.132 -16.810 1.00 90.00 74 ASN A N 1
ATOM 582 C CA . ASN A 1 74 ? -0.902 -1.578 -18.158 1.00 90.00 74 ASN A CA 1
ATOM 583 C C . ASN A 1 74 ? 0.043 -0.390 -18.350 1.00 90.00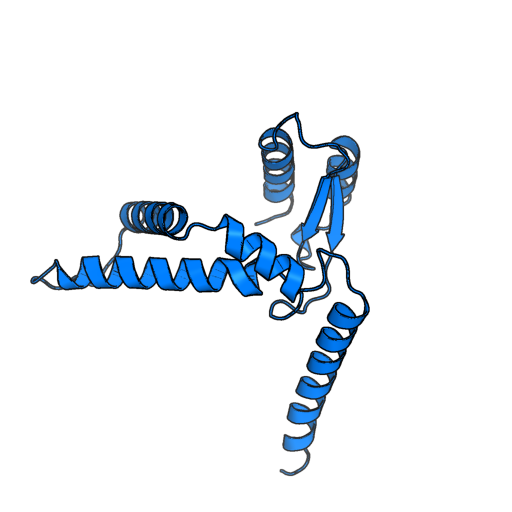 74 ASN A C 1
ATOM 585 O O . ASN A 1 74 ? 0.765 -0.361 -19.337 1.00 90.00 74 ASN A O 1
ATOM 589 N N . LYS A 1 75 ? 0.128 0.523 -17.371 1.00 92.19 75 LYS A N 1
ATOM 590 C CA . LYS A 1 75 ? 1.031 1.669 -17.494 1.00 92.19 75 LYS A CA 1
ATOM 591 C C . LYS A 1 75 ? 2.509 1.278 -17.445 1.00 92.19 75 LYS A C 1
ATOM 593 O O . LYS A 1 75 ? 3.316 1.899 -18.121 1.00 92.19 75 LYS A O 1
ATOM 598 N N . ILE A 1 76 ? 2.859 0.256 -16.663 1.00 93.56 76 ILE A N 1
ATOM 599 C CA . ILE A 1 76 ? 4.207 -0.324 -16.676 1.00 93.56 76 ILE A CA 1
ATOM 600 C C . ILE A 1 76 ? 4.516 -0.902 -18.061 1.00 93.56 76 ILE A C 1
ATOM 602 O O . ILE A 1 76 ? 5.600 -0.642 -18.560 1.00 93.56 76 ILE A O 1
ATOM 606 N N . ARG A 1 77 ? 3.586 -1.644 -18.683 1.00 91.38 77 ARG A N 1
ATOM 607 C CA . ARG A 1 77 ? 3.792 -2.182 -20.040 1.00 91.38 77 ARG A CA 1
ATOM 608 C C . ARG A 1 77 ? 4.013 -1.075 -21.061 1.00 91.38 77 ARG A C 1
ATOM 610 O O . ARG A 1 77 ? 5.031 -1.116 -21.718 1.00 91.38 77 ARG A O 1
ATOM 617 N N . GLU A 1 78 ? 3.146 -0.062 -21.096 1.00 92.50 78 GLU A N 1
ATOM 618 C CA . GLU A 1 78 ? 3.307 1.088 -22.004 1.00 92.50 78 GLU A CA 1
ATOM 619 C C . GLU A 1 78 ? 4.702 1.721 -21.888 1.00 92.50 78 GLU A C 1
ATOM 621 O O . GLU A 1 78 ? 5.354 1.960 -22.891 1.00 92.50 78 GLU A O 1
ATOM 626 N N . LEU A 1 79 ? 5.183 1.950 -20.660 1.00 91.75 79 LEU A N 1
ATOM 627 C CA . LEU A 1 79 ? 6.507 2.539 -20.439 1.00 91.75 79 LEU A CA 1
ATOM 628 C C . LEU A 1 79 ? 7.655 1.596 -20.818 1.00 91.75 79 LEU A C 1
ATOM 630 O O . LEU A 1 79 ? 8.722 2.069 -21.183 1.00 91.75 79 LEU A O 1
ATOM 634 N N . ILE A 1 80 ? 7.476 0.280 -20.681 1.00 89.81 80 ILE A N 1
ATOM 635 C CA . ILE A 1 80 ? 8.474 -0.696 -21.135 1.00 89.81 80 ILE A CA 1
ATOM 636 C C . ILE A 1 80 ? 8.496 -0.744 -22.663 1.00 89.81 80 ILE A C 1
ATOM 638 O O . ILE A 1 80 ? 9.580 -0.758 -23.229 1.00 89.81 80 ILE A O 1
ATOM 642 N N . ASP A 1 81 ? 7.332 -0.738 -23.311 1.00 88.12 81 ASP A N 1
ATOM 643 C CA . ASP A 1 81 ? 7.218 -0.744 -24.771 1.00 88.12 81 ASP A CA 1
ATOM 644 C C . ASP A 1 81 ? 7.874 0.519 -25.361 1.00 88.12 81 ASP A C 1
ATOM 646 O O . ASP A 1 81 ? 8.695 0.409 -26.263 1.00 88.12 81 ASP A O 1
ATOM 650 N N . GLU A 1 82 ? 7.624 1.699 -24.774 1.00 87.19 82 GLU A N 1
ATOM 651 C CA . GLU A 1 82 ? 8.304 2.956 -25.137 1.00 87.19 82 GLU A CA 1
ATOM 652 C C . GLU A 1 82 ? 9.838 2.846 -25.013 1.00 87.19 82 GLU A C 1
ATOM 654 O O . GLU A 1 82 ? 10.561 3.234 -25.926 1.00 87.19 82 GLU A O 1
ATOM 659 N N . LEU A 1 83 ? 10.345 2.278 -23.911 1.00 83.69 83 LEU A N 1
ATOM 660 C CA . LEU A 1 83 ? 11.789 2.094 -23.706 1.00 83.69 83 LEU A CA 1
ATOM 661 C C . LEU A 1 83 ? 12.416 1.124 -24.716 1.00 83.69 83 LEU A C 1
ATOM 663 O O . LEU A 1 83 ? 13.562 1.317 -25.112 1.00 83.69 83 LEU A O 1
ATOM 667 N N . VAL A 1 84 ? 11.686 0.077 -25.105 1.00 82.81 84 VAL A N 1
ATOM 668 C CA . VAL A 1 84 ? 12.138 -0.902 -26.103 1.00 82.81 84 VAL A CA 1
ATOM 669 C C . VAL A 1 84 ? 12.144 -0.286 -27.502 1.00 82.81 84 VAL A C 1
ATOM 671 O O . VAL A 1 84 ? 13.092 -0.509 -28.250 1.00 82.81 84 VAL A O 1
ATOM 674 N N . ASP A 1 85 ? 11.121 0.497 -27.853 1.00 81.25 85 ASP A N 1
ATOM 675 C CA . ASP A 1 85 ? 10.998 1.131 -29.171 1.00 81.25 85 ASP A CA 1
ATOM 676 C C . ASP A 1 85 ? 12.060 2.224 -29.405 1.00 81.25 85 ASP A C 1
ATOM 678 O O . ASP A 1 85 ? 12.505 2.426 -30.540 1.00 81.25 85 ASP A O 1
ATOM 682 N N . GLU A 1 86 ? 12.483 2.923 -28.345 1.00 76.12 86 GLU A N 1
ATOM 683 C CA . GLU A 1 86 ? 13.551 3.934 -28.394 1.00 76.12 86 GLU A CA 1
ATOM 684 C C . GLU A 1 86 ? 14.958 3.327 -28.573 1.00 76.12 86 GLU A C 1
ATOM 686 O O . GLU A 1 86 ? 15.871 4.024 -29.025 1.00 76.12 86 GLU A O 1
ATOM 691 N N . ASP A 1 87 ? 15.146 2.040 -28.263 1.00 72.81 87 ASP A N 1
ATOM 692 C CA . ASP A 1 87 ? 16.434 1.353 -28.365 1.00 72.81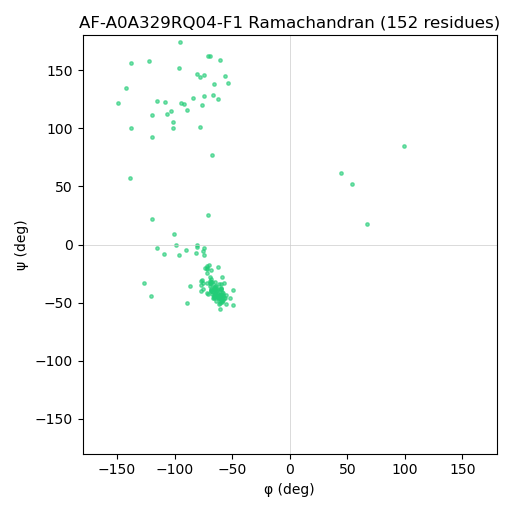 87 ASP A CA 1
ATOM 693 C C . ASP A 1 87 ? 16.529 0.485 -29.630 1.00 72.81 87 ASP A C 1
ATOM 695 O O . ASP A 1 87 ? 16.059 -0.652 -29.708 1.00 72.81 87 ASP A O 1
ATOM 699 N N . HIS A 1 88 ? 17.204 1.019 -30.646 1.00 63.66 88 HIS A N 1
ATOM 700 C CA . HIS A 1 88 ? 17.414 0.332 -31.919 1.00 63.66 88 HIS A CA 1
ATOM 701 C C . HIS A 1 88 ? 18.477 -0.787 -31.869 1.00 63.66 88 HIS A C 1
ATOM 703 O O . HIS A 1 88 ? 18.639 -1.490 -32.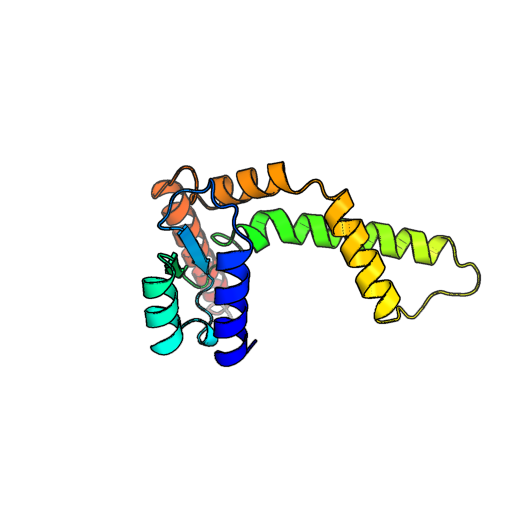871 1.00 63.66 88 HIS A O 1
ATOM 709 N N . GLU A 1 89 ? 19.190 -0.983 -30.749 1.00 64.31 89 GLU A N 1
ATOM 710 C CA . GLU A 1 89 ? 20.240 -2.012 -30.608 1.00 64.31 89 GLU A CA 1
ATOM 711 C C . GLU A 1 89 ? 19.774 -3.301 -29.903 1.00 64.31 89 GLU A C 1
ATOM 713 O O . GLU A 1 89 ? 20.529 -4.274 -29.826 1.00 64.31 89 GLU A O 1
ATOM 718 N N . GLY A 1 90 ? 18.505 -3.367 -29.487 1.00 60.03 90 GLY A N 1
ATOM 719 C CA . GLY A 1 90 ? 17.892 -4.567 -28.922 1.00 60.03 90 GLY A CA 1
ATOM 720 C C . GLY A 1 90 ? 17.853 -4.553 -27.396 1.00 60.03 90 GLY A C 1
ATOM 721 O O . GLY A 1 90 ? 18.686 -5.159 -26.718 1.00 60.03 90 GLY A O 1
ATOM 722 N N . TYR A 1 91 ? 16.812 -3.926 -26.855 1.00 69.94 91 TYR A N 1
ATOM 723 C CA . TYR A 1 91 ? 16.551 -3.896 -25.422 1.00 69.94 91 TYR A CA 1
ATOM 724 C C . TYR A 1 91 ? 15.935 -5.221 -24.942 1.00 69.94 91 TYR A C 1
ATOM 726 O O . TYR A 1 91 ? 14.742 -5.474 -25.111 1.00 69.94 91 T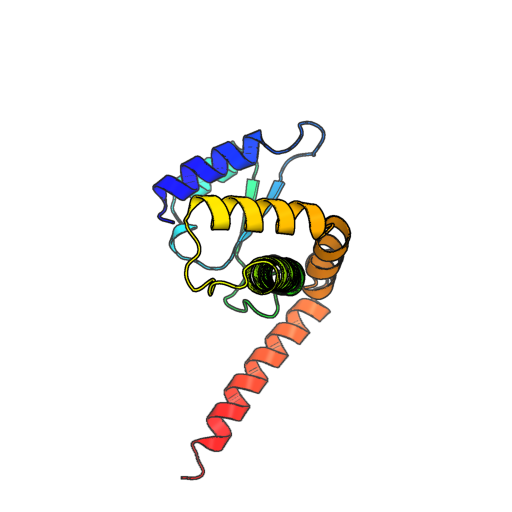YR A O 1
ATOM 734 N N . PHE A 1 92 ? 16.741 -6.095 -24.327 1.00 70.75 92 PHE A N 1
ATOM 735 C CA . PHE A 1 92 ? 16.287 -7.413 -23.837 1.00 70.75 92 PHE A CA 1
ATOM 736 C C . PHE A 1 92 ? 16.354 -7.579 -22.311 1.00 70.75 92 PHE A C 1
ATOM 738 O O . PHE A 1 92 ? 15.948 -8.619 -21.784 1.00 70.75 92 PHE A O 1
ATOM 745 N N . THR A 1 93 ? 16.864 -6.583 -21.578 1.00 81.44 93 THR A N 1
ATOM 746 C CA . THR A 1 93 ? 17.052 -6.666 -20.120 1.00 81.44 93 THR A CA 1
ATOM 747 C C . THR A 1 93 ? 16.749 -5.347 -19.425 1.00 81.44 93 THR A C 1
ATOM 749 O O . THR A 1 93 ? 17.258 -4.314 -19.835 1.00 81.44 93 THR A O 1
ATOM 752 N N . ILE A 1 94 ? 16.008 -5.408 -18.316 1.00 83.25 94 ILE A N 1
ATOM 753 C CA . ILE A 1 94 ? 15.722 -4.264 -17.440 1.00 83.25 94 ILE A CA 1
ATOM 754 C C . ILE A 1 94 ? 16.509 -4.439 -16.138 1.00 83.25 94 ILE A C 1
ATOM 756 O O . ILE A 1 94 ? 16.335 -5.438 -15.429 1.00 83.25 94 ILE A O 1
ATOM 760 N N . SER A 1 95 ? 17.358 -3.473 -15.790 1.00 89.00 95 SER A N 1
ATOM 761 C CA . SER A 1 95 ? 18.036 -3.451 -14.490 1.00 89.00 95 SER A CA 1
ATOM 762 C C . SER A 1 95 ? 17.055 -3.160 -13.344 1.00 89.00 95 SER A C 1
ATOM 764 O O . SER A 1 95 ? 15.960 -2.629 -13.531 1.00 89.00 95 SER A O 1
ATOM 766 N N . LYS A 1 96 ? 17.448 -3.464 -12.100 1.00 89.94 96 LYS A N 1
ATOM 767 C CA . LYS A 1 96 ? 16.609 -3.164 -10.923 1.00 89.94 96 LYS A CA 1
ATOM 768 C C . LYS A 1 96 ? 16.305 -1.669 -10.791 1.00 89.94 96 LYS A C 1
ATOM 770 O O . LYS A 1 96 ? 15.183 -1.309 -10.440 1.00 89.94 96 LYS A O 1
ATOM 775 N N . ASP A 1 97 ? 17.276 -0.813 -11.095 1.00 92.12 97 ASP A N 1
ATOM 776 C CA . ASP A 1 97 ? 17.115 0.637 -10.993 1.00 92.12 97 ASP A CA 1
ATOM 777 C C . ASP A 1 97 ? 16.133 1.162 -12.042 1.00 92.12 97 ASP A C 1
ATOM 779 O O . ASP A 1 97 ? 15.284 2.001 -11.734 1.00 92.12 97 ASP A O 1
ATOM 783 N N . GLU A 1 98 ? 16.189 0.636 -13.266 1.00 88.81 98 GLU A N 1
ATOM 784 C CA . GLU A 1 98 ? 15.211 0.940 -14.316 1.00 88.81 98 GLU A CA 1
ATOM 785 C C . GLU A 1 98 ? 13.817 0.442 -13.939 1.00 88.81 98 GLU A C 1
ATOM 787 O O . GLU A 1 98 ? 12.858 1.206 -14.028 1.00 88.81 98 GLU A O 1
ATOM 792 N N . ALA A 1 99 ? 13.694 -0.778 -13.409 1.00 90.62 99 ALA A N 1
ATOM 793 C CA . ALA A 1 99 ? 12.412 -1.305 -12.948 1.00 90.62 99 ALA A CA 1
ATOM 794 C C . ALA A 1 99 ? 11.778 -0.419 -11.858 1.00 90.62 99 ALA A C 1
ATOM 796 O O . ALA A 1 99 ? 10.569 -0.160 -11.886 1.00 90.62 99 ALA A O 1
ATOM 797 N N . ILE A 1 100 ? 12.582 0.094 -10.918 1.00 94.12 100 ILE A N 1
ATOM 798 C CA . ILE A 1 100 ? 12.124 1.031 -9.880 1.00 94.12 100 ILE A CA 1
ATOM 799 C C . ILE A 1 100 ? 11.695 2.367 -10.501 1.00 94.12 100 ILE A C 1
ATOM 801 O O . ILE A 1 100 ? 10.642 2.903 -10.131 1.00 94.12 100 ILE A O 1
ATOM 805 N N . LYS A 1 101 ? 12.469 2.902 -11.456 1.00 92.19 101 LYS A N 1
ATOM 806 C CA . LYS A 1 101 ? 12.138 4.149 -12.169 1.00 92.19 101 LYS A CA 1
ATOM 807 C C . LYS A 1 101 ? 10.827 4.014 -12.945 1.00 92.19 101 LYS A C 1
ATOM 809 O O . LYS A 1 101 ? 9.921 4.819 -12.727 1.00 92.19 101 LYS A O 1
ATOM 814 N N . VAL A 1 102 ? 10.687 2.969 -13.761 1.00 93.06 102 VAL A N 1
ATOM 815 C CA . VAL A 1 102 ? 9.474 2.671 -14.541 1.00 93.06 102 VAL A CA 1
ATOM 816 C C . VAL A 1 102 ? 8.270 2.511 -13.619 1.00 93.06 102 VAL A C 1
ATOM 818 O O . VAL A 1 102 ? 7.244 3.156 -13.827 1.00 93.06 102 VAL A O 1
ATOM 821 N N . SER A 1 103 ? 8.399 1.733 -12.542 1.00 92.06 103 SER A N 1
ATOM 822 C CA . SER A 1 103 ? 7.313 1.542 -11.570 1.00 92.06 103 SER A CA 1
ATOM 823 C C . SER A 1 103 ? 6.890 2.860 -10.912 1.00 92.06 103 SER A C 1
ATOM 825 O O . SER A 1 103 ? 5.697 3.125 -10.744 1.00 92.06 103 SER A O 1
ATOM 827 N N . SER A 1 104 ? 7.855 3.722 -10.579 1.00 92.12 104 SER A N 1
ATOM 828 C CA . SER A 1 104 ? 7.598 5.039 -9.984 1.00 92.12 104 SER A CA 1
ATOM 829 C C . SER A 1 104 ? 6.890 5.987 -10.956 1.00 92.12 104 SER A C 1
ATOM 831 O O . SER A 1 104 ? 5.967 6.706 -10.560 1.00 92.12 104 SER A O 1
ATOM 833 N N . LEU A 1 105 ? 7.295 5.986 -12.229 1.00 92.69 105 LEU A N 1
ATOM 834 C CA . LEU A 1 105 ? 6.648 6.761 -13.289 1.00 92.69 105 LEU A CA 1
ATOM 835 C C . LEU A 1 105 ? 5.231 6.250 -13.556 1.00 92.69 105 LEU A C 1
ATOM 837 O O . LEU A 1 105 ? 4.289 7.046 -13.580 1.00 92.69 105 LEU A O 1
ATOM 841 N N . ALA A 1 106 ? 5.056 4.932 -13.654 1.00 93.06 106 ALA A N 1
ATOM 842 C CA . ALA A 1 106 ? 3.755 4.306 -13.842 1.00 93.06 106 ALA A CA 1
ATOM 843 C C . ALA A 1 106 ? 2.792 4.657 -12.702 1.00 93.06 106 ALA A C 1
ATOM 845 O O . ALA A 1 106 ? 1.639 5.021 -12.952 1.00 93.06 106 ALA A O 1
ATOM 846 N N . TRP A 1 107 ? 3.266 4.616 -11.452 1.00 90.44 107 TRP A N 1
ATOM 847 C CA . TRP A 1 107 ? 2.469 4.992 -10.286 1.00 90.44 107 TRP A CA 1
ATOM 848 C C . TRP A 1 107 ? 1.975 6.441 -10.369 1.00 90.44 107 TRP A C 1
ATOM 850 O O . TRP A 1 107 ? 0.773 6.694 -10.240 1.00 90.44 107 TRP A O 1
ATOM 860 N N . LYS A 1 108 ? 2.879 7.388 -10.659 1.00 88.75 108 LYS A N 1
ATOM 861 C CA . LYS A 1 108 ? 2.542 8.814 -10.821 1.00 88.75 108 LYS A CA 1
ATOM 862 C C . LYS A 1 108 ? 1.584 9.047 -11.996 1.00 88.75 108 LYS A C 1
ATOM 864 O O . LYS A 1 108 ? 0.614 9.793 -11.861 1.00 88.75 108 LYS A O 1
ATOM 869 N N . GLY A 1 109 ? 1.816 8.380 -13.127 1.00 85.69 109 GLY A N 1
ATOM 870 C CA . GLY A 1 109 ? 1.022 8.526 -14.350 1.00 85.69 109 GLY A CA 1
ATOM 871 C C . GLY A 1 109 ? -0.380 7.917 -14.270 1.00 85.69 109 GLY A C 1
ATOM 872 O O . GLY A 1 109 ? -1.298 8.375 -14.948 1.00 85.69 109 GLY A O 1
ATOM 873 N N . SER A 1 110 ? -0.593 6.926 -13.403 1.00 83.62 110 SER A N 1
ATOM 874 C CA . SER A 1 110 ? -1.856 6.178 -13.351 1.00 83.62 110 SER A CA 1
ATOM 875 C C . SER A 1 110 ? -3.036 6.935 -12.718 1.00 83.62 110 SER A C 1
ATOM 877 O O . SER A 1 110 ? -4.177 6.457 -12.803 1.00 83.62 110 SER A O 1
ATOM 879 N N . LYS A 1 111 ? -2.797 8.106 -12.101 1.00 77.25 111 LYS A N 1
ATOM 880 C CA . LYS A 1 111 ? -3.823 8.969 -11.470 1.00 77.25 111 LYS A CA 1
ATOM 881 C C . LYS A 1 111 ? -4.812 8.145 -10.623 1.00 77.25 111 LYS A C 1
ATOM 883 O O . LYS A 1 111 ? -5.998 8.043 -10.942 1.00 77.25 111 LYS A O 1
ATOM 888 N N . MET A 1 112 ? -4.289 7.480 -9.589 1.00 81.00 112 MET A N 1
ATOM 889 C CA . MET A 1 112 ? -4.952 6.342 -8.934 1.00 81.00 112 MET A CA 1
ATOM 890 C C . MET A 1 112 ? -6.229 6.655 -8.151 1.00 81.00 112 MET A C 1
ATOM 892 O O . MET A 1 112 ? -7.044 5.750 -7.998 1.00 81.00 112 MET A O 1
ATOM 896 N N . ALA A 1 113 ? -6.442 7.900 -7.712 1.00 81.06 113 ALA A N 1
ATOM 897 C CA . ALA A 1 113 ? -7.555 8.270 -6.830 1.00 81.06 113 ALA A CA 1
ATOM 898 C C . ALA A 1 113 ? -8.919 7.738 -7.315 1.00 81.06 113 ALA A C 1
ATOM 900 O O . ALA A 1 113 ? -9.583 6.990 -6.605 1.00 81.06 113 ALA A O 1
ATOM 901 N N . ARG A 1 114 ? -9.283 7.998 -8.578 1.00 80.62 114 ARG A N 1
ATOM 902 C CA . ARG A 1 114 ? -10.569 7.548 -9.140 1.00 80.62 114 ARG A CA 1
ATOM 903 C C . ARG A 1 114 ? -10.701 6.021 -9.218 1.00 80.62 114 ARG A C 1
ATOM 905 O O . ARG A 1 114 ? -11.803 5.494 -9.061 1.00 80.62 114 ARG A O 1
ATOM 912 N N . ASN A 1 115 ? -9.611 5.301 -9.495 1.00 82.50 115 ASN A N 1
ATOM 913 C CA . ASN A 1 115 ? -9.680 3.838 -9.599 1.00 82.50 115 ASN A CA 1
ATOM 914 C C . ASN A 1 115 ? -9.766 3.201 -8.214 1.00 82.50 115 ASN A C 1
ATOM 916 O O . ASN A 1 115 ? -10.387 2.153 -8.086 1.00 82.50 115 ASN A O 1
ATOM 920 N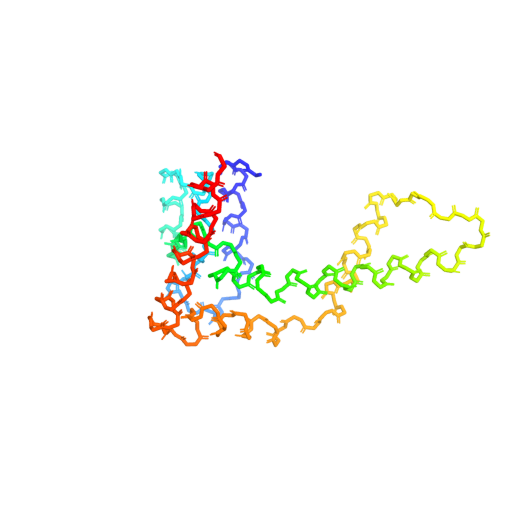 N . ILE A 1 116 ? -9.176 3.831 -7.193 1.00 87.31 116 ILE A N 1
ATOM 921 C CA . ILE A 1 116 ? -9.314 3.388 -5.805 1.00 87.31 116 ILE A CA 1
ATOM 922 C C . ILE A 1 116 ? -10.797 3.430 -5.425 1.00 87.31 116 ILE A C 1
ATOM 924 O O . ILE A 1 116 ? -11.357 2.380 -5.118 1.00 87.31 116 ILE A O 1
ATOM 928 N N . ASP A 1 117 ? -11.466 4.575 -5.576 1.00 87.50 117 ASP A N 1
ATOM 929 C CA . ASP A 1 117 ? -12.896 4.704 -5.250 1.00 87.50 117 ASP A CA 1
ATOM 930 C C . ASP A 1 117 ? -13.757 3.696 -6.025 1.00 87.50 117 ASP A C 1
ATOM 932 O O . ASP A 1 117 ? -14.593 2.989 -5.456 1.00 87.50 117 ASP A O 1
ATOM 936 N N . SER A 1 118 ? -13.502 3.572 -7.330 1.00 85.62 118 SER A N 1
ATOM 937 C CA . SER A 1 118 ? -14.225 2.632 -8.194 1.00 85.62 118 SER A CA 1
ATOM 938 C C . SER A 1 118 ? -13.993 1.177 -7.775 1.00 85.62 118 SER A C 1
ATOM 940 O O . SER A 1 118 ? -14.929 0.382 -7.785 1.00 85.62 118 SER A O 1
ATOM 942 N N . GLY A 1 119 ? -12.771 0.824 -7.370 1.00 87.62 119 GLY A N 1
ATOM 943 C CA . GLY A 1 119 ? -12.421 -0.513 -6.897 1.00 87.62 119 GLY A CA 1
ATOM 944 C C . GLY A 1 119 ? -13.133 -0.874 -5.600 1.00 87.62 119 GLY A C 1
ATOM 945 O O . GLY A 1 119 ? -13.700 -1.962 -5.497 1.00 87.62 119 GLY A O 1
ATOM 946 N N . PHE A 1 120 ? -13.170 0.046 -4.633 1.00 89.44 120 PHE A N 1
ATOM 947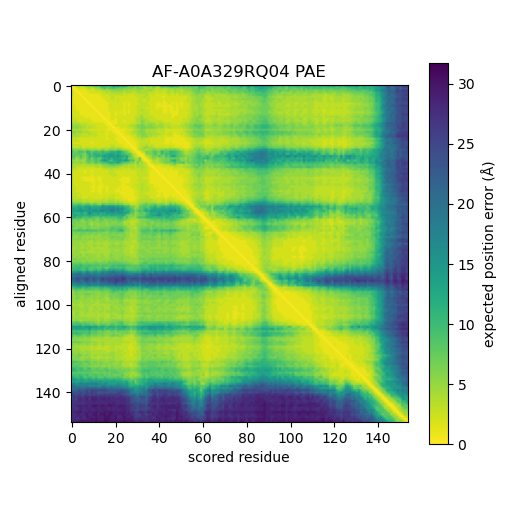 C CA . PHE A 1 120 ? -13.907 -0.157 -3.384 1.00 89.44 120 PHE A CA 1
ATOM 948 C C . PHE A 1 120 ? -15.417 -0.290 -3.619 1.00 89.44 120 PHE A C 1
ATOM 950 O O . PHE A 1 120 ? -16.059 -1.155 -3.015 1.00 89.44 120 PHE A O 1
ATOM 957 N N . MET A 1 121 ? -15.977 0.505 -4.533 1.00 89.25 121 MET A N 1
ATOM 958 C CA . MET A 1 121 ? -17.393 0.430 -4.899 1.00 89.25 121 MET A CA 1
ATOM 959 C C . MET A 1 121 ? -17.740 -0.858 -5.653 1.00 89.25 121 MET A C 1
ATOM 961 O O . MET A 1 121 ? -18.805 -1.445 -5.425 1.00 89.25 121 MET A O 1
ATOM 965 N N . ALA A 1 122 ? -16.853 -1.307 -6.544 1.00 86.12 122 ALA A N 1
ATOM 966 C CA . ALA A 1 122 ? -17.004 -2.553 -7.287 1.00 86.12 122 ALA A CA 1
ATOM 967 C C . ALA A 1 122 ? -16.962 -3.768 -6.352 1.00 86.12 122 ALA A C 1
ATOM 969 O O . ALA A 1 122 ? -17.797 -4.655 -6.485 1.00 86.12 122 ALA A O 1
ATOM 970 N N . CYS A 1 123 ? -16.072 -3.770 -5.355 1.00 86.38 123 CYS A N 1
ATOM 971 C CA . CYS A 1 123 ? -15.989 -4.828 -4.337 1.00 86.38 123 CYS A CA 1
ATOM 972 C C . CYS A 1 123 ? -17.122 -4.760 -3.292 1.00 86.38 123 CYS A C 1
ATOM 974 O O . CYS A 1 123 ? -17.168 -5.575 -2.376 1.00 86.38 123 CYS A O 1
ATOM 976 N N . GLY A 1 124 ? -18.007 -3.756 -3.369 1.00 88.06 124 GLY A N 1
ATOM 977 C CA . GLY A 1 124 ? -19.077 -3.545 -2.390 1.00 88.06 124 GLY A CA 1
ATOM 978 C C . GLY A 1 124 ? -18.581 -3.156 -0.994 1.00 88.06 124 GLY A C 1
ATOM 979 O O . GLY A 1 124 ? -19.334 -3.285 -0.033 1.00 88.06 124 GLY A O 1
ATOM 980 N N . LEU A 1 125 ? -17.332 -2.698 -0.869 1.00 88.00 125 LEU A N 1
ATOM 981 C CA . LEU A 1 125 ? -16.719 -2.331 0.409 1.00 88.00 125 LEU A CA 1
ATOM 982 C C . LEU A 1 125 ? -17.016 -0.880 0.786 1.00 88.00 125 LEU A C 1
ATOM 984 O O . LEU A 1 125 ? -17.212 -0.585 1.964 1.00 88.00 125 LEU A O 1
ATOM 988 N N . PHE A 1 126 ? -17.076 0.020 -0.202 1.00 88.12 126 PHE A N 1
ATOM 989 C CA . PHE A 1 126 ? -17.460 1.409 0.030 1.00 88.12 126 PHE A CA 1
ATOM 990 C C . PHE A 1 126 ? -18.182 2.042 -1.179 1.00 88.12 126 PHE A C 1
ATOM 992 O O . PHE A 1 126 ? -17.594 2.117 -2.257 1.00 88.12 126 PHE A O 1
ATOM 999 N N . PRO A 1 127 ? -19.427 2.536 -1.019 1.00 89.62 127 PRO A N 1
ATOM 1000 C CA . PRO A 1 127 ? -20.300 2.316 0.136 1.00 89.62 127 PRO A CA 1
ATOM 1001 C C . PRO A 1 127 ? -20.525 0.819 0.394 1.00 89.62 127 PRO A C 1
ATOM 1003 O O . PRO A 1 127 ? -20.577 0.028 -0.551 1.00 89.62 127 PRO A O 1
ATOM 1006 N N . LEU A 1 128 ? -20.630 0.429 1.667 1.00 88.38 128 LEU A N 1
ATOM 1007 C CA . LEU A 1 128 ? -20.774 -0.975 2.049 1.00 88.38 128 LEU A CA 1
ATOM 1008 C C . LEU A 1 128 ? -22.076 -1.554 1.475 1.00 88.38 128 LEU A C 1
ATOM 1010 O O . LEU A 1 128 ? -23.161 -1.025 1.715 1.00 88.38 128 LEU A O 1
ATOM 1014 N N . SER A 1 129 ? -21.973 -2.656 0.734 1.00 89.88 129 SER A N 1
ATOM 1015 C CA . SER A 1 129 ? -23.107 -3.330 0.104 1.00 89.88 129 SER A CA 1
ATOM 1016 C C . SER A 1 129 ? -22.988 -4.842 0.258 1.00 89.88 129 SER A C 1
ATOM 1018 O O . SER A 1 129 ? -22.297 -5.519 -0.505 1.00 89.88 129 SER A O 1
ATOM 1020 N N . LEU A 1 130 ? -23.724 -5.385 1.230 1.00 83.25 130 LEU A N 1
ATOM 1021 C CA . LEU A 1 130 ? -23.771 -6.829 1.468 1.00 83.25 130 LEU A CA 1
ATOM 1022 C C . LEU A 1 130 ? -24.333 -7.590 0.266 1.00 83.25 130 LEU A C 1
ATOM 1024 O O . LEU A 1 130 ? -23.841 -8.668 -0.034 1.00 83.25 130 LEU A O 1
ATOM 1028 N N . VAL A 1 131 ? -25.284 -7.001 -0.466 1.00 85.88 131 VAL A N 1
ATOM 1029 C CA . VAL A 1 131 ? -25.845 -7.593 -1.690 1.00 85.88 131 VAL A CA 1
ATOM 1030 C C . VAL A 1 131 ? -24.761 -7.797 -2.748 1.00 85.88 131 VAL A C 1
ATOM 1032 O O . VAL A 1 131 ? -24.666 -8.880 -3.319 1.00 85.88 131 VAL A O 1
ATOM 1035 N N . LYS A 1 132 ? -23.898 -6.797 -2.982 1.00 81.44 132 LYS A N 1
ATOM 1036 C CA . LYS A 1 132 ? -22.788 -6.924 -3.942 1.00 81.44 132 LYS A CA 1
ATOM 1037 C C . LYS A 1 132 ? -21.759 -7.955 -3.488 1.00 81.44 132 LYS A C 1
ATOM 1039 O O . LYS A 1 132 ? -21.359 -8.798 -4.287 1.00 81.44 132 LYS A O 1
ATOM 1044 N N . ILE A 1 133 ? -21.393 -7.928 -2.206 1.00 81.56 133 ILE A N 1
ATOM 1045 C CA . ILE A 1 133 ? -20.454 -8.896 -1.625 1.00 81.56 133 ILE A CA 1
ATOM 1046 C C . ILE A 1 133 ? -21.016 -10.323 -1.742 1.00 81.56 133 ILE A C 1
ATOM 1048 O O . ILE A 1 133 ? -20.296 -11.245 -2.119 1.00 81.56 133 ILE A O 1
ATOM 1052 N N . GLN A 1 134 ? -22.304 -10.526 -1.453 1.00 79.44 134 GLN A N 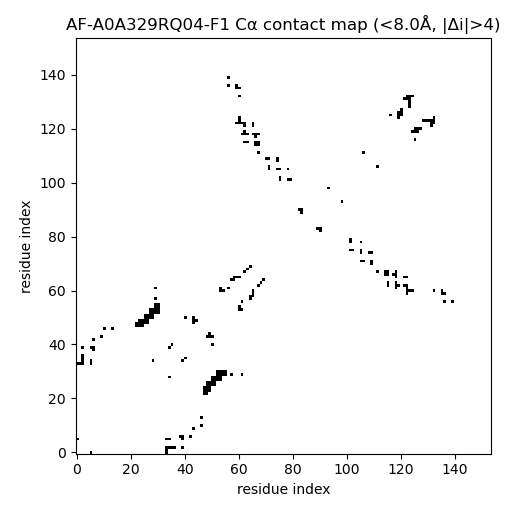1
ATOM 1053 C CA . GLN A 1 134 ? -22.970 -11.827 -1.561 1.00 79.44 134 GLN A CA 1
ATOM 1054 C C . GLN A 1 134 ? -23.070 -12.299 -3.013 1.00 79.44 134 GLN A C 1
ATOM 1056 O O . GLN A 1 134 ? -22.700 -13.434 -3.294 1.00 79.44 134 GLN A O 1
ATOM 1061 N N . ALA A 1 135 ? -23.484 -11.432 -3.942 1.00 76.44 135 ALA A N 1
ATOM 1062 C CA . ALA A 1 135 ? -23.555 -11.760 -5.366 1.00 76.44 135 ALA A CA 1
ATOM 1063 C C . ALA A 1 135 ? -22.191 -12.205 -5.918 1.00 76.44 135 ALA A C 1
ATOM 1065 O O . ALA A 1 135 ? -22.101 -13.198 -6.639 1.00 76.44 135 ALA A O 1
ATOM 1066 N N . GLN A 1 136 ? -21.119 -11.518 -5.517 1.00 70.75 136 GLN A N 1
ATOM 1067 C CA . GLN A 1 136 ? -19.753 -11.898 -5.865 1.00 70.75 136 GLN A CA 1
ATOM 1068 C C . GLN A 1 136 ? -19.379 -13.276 -5.309 1.00 70.75 136 GLN A C 1
ATOM 1070 O O . GLN A 1 136 ? -18.821 -14.086 -6.039 1.00 70.75 136 GLN A O 1
ATOM 1075 N N . ARG A 1 137 ? -19.738 -13.595 -4.059 1.00 64.31 137 ARG A N 1
ATOM 1076 C CA . ARG A 1 137 ? -19.476 -14.922 -3.464 1.00 64.31 137 ARG A CA 1
ATOM 1077 C C . ARG A 1 137 ? -20.259 -16.048 -4.147 1.00 64.31 137 ARG A C 1
ATOM 1079 O O . ARG A 1 137 ? -19.717 -17.137 -4.328 1.00 64.31 137 ARG A O 1
ATOM 1086 N N . SER A 1 138 ? -21.505 -15.791 -4.545 1.00 62.81 138 SER A N 1
ATOM 1087 C CA . SER A 1 138 ? -22.326 -16.762 -5.279 1.00 62.81 138 SER A CA 1
ATOM 1088 C C . SER A 1 138 ? -21.755 -17.055 -6.668 1.00 62.81 138 SER A C 1
ATOM 1090 O O . SER A 1 138 ? -21.730 -18.215 -7.080 1.00 62.81 138 SER A O 1
ATOM 1092 N N . ALA A 1 139 ? -21.211 -16.040 -7.353 1.00 59.25 139 ALA A N 1
ATOM 1093 C CA . ALA A 1 139 ? -20.511 -16.227 -8.624 1.00 59.25 139 ALA A CA 1
ATOM 1094 C C . ALA A 1 139 ? -19.294 -17.160 -8.478 1.00 59.25 139 ALA A C 1
ATOM 1096 O O . ALA A 1 139 ? -19.091 -18.026 -9.323 1.00 59.25 139 ALA A O 1
ATOM 1097 N N . THR A 1 140 ? -18.539 -17.073 -7.376 1.00 54.28 140 THR A N 1
ATOM 1098 C CA . THR A 1 140 ? -17.418 -17.992 -7.116 1.00 54.28 140 THR A CA 1
ATOM 1099 C C . THR A 1 140 ? -17.876 -19.435 -6.913 1.00 54.28 140 THR A C 1
ATOM 1101 O O . THR A 1 140 ? -17.222 -20.334 -7.422 1.00 54.28 140 THR A O 1
ATOM 1104 N N . SER A 1 141 ? -19.000 -19.667 -6.220 1.00 53.22 141 SER A N 1
ATOM 1105 C CA . SER A 1 141 ? -19.549 -21.023 -6.008 1.00 53.22 141 SER A CA 1
ATOM 1106 C C . SER A 1 141 ? -20.103 -21.671 -7.286 1.00 53.22 141 SER A C 1
ATOM 1108 O O . SER A 1 141 ? -20.079 -22.895 -7.431 1.00 53.22 141 SER A O 1
ATOM 1110 N N . CYS A 1 142 ? -20.561 -20.848 -8.233 1.00 47.62 142 CYS A N 1
ATOM 1111 C CA . CYS A 1 142 ? -21.047 -21.293 -9.536 1.00 47.62 142 CYS A CA 1
ATOM 1112 C C . CYS A 1 142 ? -19.886 -21.653 -10.484 1.00 47.62 142 CYS A C 1
ATOM 1114 O O . CYS A 1 142 ? -19.962 -22.632 -11.221 1.00 47.62 142 CYS A O 1
ATOM 1116 N N . SER A 1 143 ? -18.758 -20.938 -10.407 1.00 45.91 143 SER A N 1
ATOM 1117 C CA . SER A 1 143 ? -17.566 -21.264 -11.203 1.00 45.91 143 SER A CA 1
ATOM 1118 C C . SER A 1 143 ? -16.880 -22.567 -10.770 1.00 45.91 143 SER A C 1
ATOM 1120 O O . SER A 1 143 ? -16.357 -23.283 -11.619 1.00 45.91 143 SER A O 1
ATOM 1122 N N . THR A 1 144 ? -16.894 -22.918 -9.477 1.00 43.50 144 THR A N 1
ATOM 1123 C CA . THR A 1 144 ? -16.348 -24.207 -9.004 1.00 43.50 144 THR A CA 1
ATOM 1124 C C . THR A 1 144 ? -17.228 -25.393 -9.397 1.00 43.50 144 THR A C 1
ATOM 1126 O O . THR A 1 144 ? -16.712 -26.469 -9.675 1.00 43.50 144 THR A O 1
ATOM 1129 N N . THR A 1 145 ? -18.548 -25.201 -9.457 1.00 43.00 145 THR A N 1
ATOM 1130 C CA . THR A 1 145 ? -19.491 -26.246 -9.893 1.00 43.00 145 THR A CA 1
ATOM 1131 C C . THR A 1 145 ? -19.461 -26.455 -11.407 1.00 43.00 145 THR A C 1
ATOM 1133 O O . THR A 1 145 ? -19.569 -27.591 -11.854 1.00 43.00 145 THR A O 1
ATOM 1136 N N . ALA A 1 146 ? -19.214 -25.406 -12.198 1.00 41.38 146 ALA A N 1
ATOM 1137 C CA . ALA A 1 146 ? -19.029 -25.530 -13.647 1.00 41.38 146 ALA A CA 1
ATOM 1138 C C . ALA A 1 146 ? -17.736 -26.274 -14.044 1.00 41.38 146 ALA A C 1
ATOM 1140 O O . ALA A 1 146 ? -17.707 -26.933 -15.079 1.00 41.38 146 ALA A O 1
ATOM 1141 N N . LEU A 1 147 ? -16.678 -26.203 -13.225 1.00 42.41 147 LEU A N 1
ATOM 1142 C CA . LEU A 1 147 ? -15.468 -27.013 -13.418 1.00 42.41 147 LEU A CA 1
ATOM 1143 C C . LEU A 1 147 ? -15.685 -28.473 -12.994 1.00 42.41 147 LEU A C 1
ATOM 1145 O O . LEU A 1 147 ? -15.249 -29.368 -13.706 1.00 42.41 147 LEU A O 1
ATOM 1149 N N . ALA A 1 148 ? -16.425 -28.716 -11.906 1.00 44.09 148 ALA A N 1
ATOM 1150 C CA . ALA A 1 148 ? -16.754 -30.070 -11.455 1.00 44.09 148 ALA A CA 1
ATOM 1151 C C . ALA A 1 148 ? -17.701 -30.820 -12.415 1.00 44.09 148 ALA A C 1
ATOM 1153 O O . ALA A 1 148 ? -17.588 -32.030 -12.564 1.00 44.09 148 ALA A O 1
ATOM 1154 N N . ALA A 1 149 ? -18.607 -30.118 -13.106 1.00 45.38 149 ALA A N 1
ATOM 1155 C CA . ALA A 1 149 ? -19.539 -30.737 -14.053 1.00 45.38 149 ALA A CA 1
ATOM 1156 C C . ALA A 1 149 ? -18.877 -31.221 -15.360 1.00 45.38 149 ALA A C 1
ATOM 1158 O O . ALA A 1 149 ? -19.424 -32.091 -16.025 1.00 45.38 149 ALA A O 1
ATOM 1159 N N . ASN A 1 150 ? -17.701 -30.692 -15.720 1.00 44.31 150 ASN A N 1
ATOM 1160 C CA . ASN A 1 150 ? -16.944 -31.132 -16.901 1.00 44.31 150 ASN A CA 1
ATOM 1161 C C . ASN A 1 150 ? -15.950 -32.270 -16.602 1.00 44.31 150 ASN A C 1
ATOM 1163 O O . ASN A 1 150 ? -15.314 -32.774 -17.528 1.00 44.31 150 ASN A O 1
ATOM 1167 N N . GLU A 1 151 ? -15.797 -32.666 -15.335 1.00 50.41 151 GLU A N 1
ATOM 1168 C CA . GLU A 1 151 ? -14.965 -33.808 -14.931 1.00 50.41 151 GLU A CA 1
ATOM 1169 C C . GLU A 1 151 ? -15.772 -35.107 -14.758 1.00 50.41 151 GLU A C 1
ATOM 1171 O O . GLU A 1 151 ? -15.167 -36.165 -14.646 1.00 50.41 151 GLU A O 1
ATOM 1176 N N . ASP A 1 152 ? -17.110 -35.053 -14.805 1.00 46.22 152 ASP A N 1
ATOM 1177 C CA . ASP A 1 152 ? -17.997 -36.218 -14.603 1.00 46.22 152 ASP A CA 1
ATOM 1178 C C . ASP A 1 152 ? -18.529 -36.824 -15.926 1.00 46.22 152 ASP A C 1
ATOM 1180 O O . ASP A 1 152 ? -19.402 -37.689 -15.925 1.00 46.22 152 ASP A O 1
ATOM 1184 N N . GLU A 1 153 ? -18.005 -36.377 -17.078 1.00 46.16 153 GLU A N 1
ATOM 1185 C CA . GLU A 1 153 ? -18.353 -36.892 -18.419 1.00 46.16 153 GLU A CA 1
ATOM 1186 C C . GLU A 1 153 ? -17.143 -37.482 -19.188 1.00 46.16 153 GLU A C 1
ATOM 1188 O O . GLU A 1 153 ? -17.169 -37.597 -20.418 1.00 46.16 153 GLU A O 1
ATOM 1193 N N . ARG A 1 154 ? -16.072 -37.884 -18.483 1.00 37.09 154 ARG A N 1
ATOM 1194 C CA . ARG A 1 154 ? -14.946 -38.655 -19.049 1.00 37.09 154 ARG A CA 1
ATOM 1195 C C . ARG A 1 154 ? -14.543 -39.860 -18.215 1.00 37.09 154 ARG A C 1
ATOM 1197 O O . ARG A 1 154 ? -14.288 -39.680 -17.009 1.00 37.09 154 ARG A O 1
#

Sequence (154 aa):
MNSALFEEWLQYFAQSVLTSVKRPLVLILDGCAFHYSTKVVDLAANLRIMLVFLPNATHLLQPLNVAVFAKLKNKIRELIDELVDEDHEGYFTISKDEAIKVSSLAWKGSKMARNIDSGFMACGLFPLSLVKIQAQRSATSCSTTALAANEDER

Radius of gyration: 19.88 Å; Cα contacts (8 Å, |Δi|>4): 135; chains: 1; bounding box: 46×53×52 Å

Solvent-accessible surface area (backbone atoms only — not comparable to full-atom values): 8808 Å² total; per-residue (Å²): 130,54,47,69,61,47,48,55,47,51,52,51,50,64,69,68,51,61,87,85,62,73,76,66,41,80,49,77,41,70,65,53,69,54,77,65,45,72,68,46,54,54,52,29,54,76,70,38,36,45,81,42,71,40,74,94,40,59,82,57,60,35,33,57,57,61,31,42,48,57,51,38,52,51,40,37,47,54,56,49,51,52,57,37,72,74,36,89,88,68,69,84,79,80,52,73,69,53,51,51,49,47,49,53,51,17,56,67,71,56,62,53,69,65,36,50,54,49,12,28,40,70,24,15,63,42,73,74,30,68,67,51,43,48,53,51,52,53,53,55,59,50,54,56,49,60,55,55,63,68,61,76,80,115

Nearest PDB structures (foldseek):
  1cz9-assembly1_A-2  TM=7.098E-01  e=1.367E-02  Avian sarcoma virus
  7ouf-assembly1_E  TM=5.831E-01  e=1.059E-01  Simian T-lymphotropic virus 1
  8fnd-assembly1_G  TM=6.037E-01  e=1.339E-01  Homo sapiens
  8fnn-assembly1_A  TM=4.712E-01  e=7.034E-02  Homo sapiens
  6rwl-assembly1_A  TM=5.451E-01  e=1.596E-01  Simian immunodeficiency virus

Foldseek 3Di:
DALVVVLVVVVVVLVPDDPPDDADAEDEDEPDCRCDDPSNVVSSVVSRYHYHYDYPLQCAQPLCSPFPVVQLVVQLVVVVVVVQVVDPPGDDDDDPVNSVVSSVVSNVVSPCPVSSQVSCVRNCNVVNDPPSVVVSVVVVVVVVVVVVVVVVPD

InterPro domains:
  IPR004875 DDE superfamily endonuclease domain [PF03184] (1-120)
  IPR036397 Ribonuclease H superfamily [G3DSA:3.30.420.10] (1-113)

Organism: NCBI:txid29920